Protein AF-A0A1E4FQI4-F1 (afdb_monomer)

Radius of gyration: 13.88 Å; Cα contacts (8 Å, |Δi|>4): 155; chains: 1; bounding box: 26×33×37 Å

pLDDT: mean 87.4, std 10.2, rang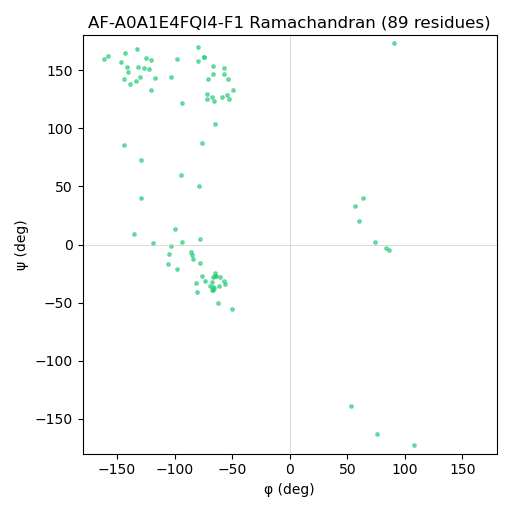e [43.28, 95.5]

Secondary structure (DSSP, 8-state):
-HHHHTTTPPPPSBHHHHHHHHHHTTS-SSPPPPTTTSS---TT-EEEETTEEEEEE--SSSSGGGSTT----S-SEEETTTEEESSPPP-

Solvent-accessible surface area (backbone atoms only — not comparable to full-atom values): 5389 Å² total; per-residue (Å²): 109,64,30,74,80,45,88,69,42,73,57,62,54,51,16,60,65,14,55,44,49,36,40,76,69,66,71,30,99,61,83,73,54,39,82,82,74,73,40,70,30,53,56,64,23,37,44,46,80,86,67,78,42,44,36,36,24,35,58,45,75,67,42,43,86,82,37,82,93,52,87,63,57,34,34,54,26,38,29,77,90,76,41,80,33,84,58,73,80,80,134

Foldseek 3Di:
DVCVVVVNAAQADFFVVSVVCCCVVVVDVDADADPQVRGDQQRGWHADVVPGKIKTFNAAPSCCVVPPPAPDGGPQMAMPVPGTDRHDPDD

Mean predicted aligned error: 4.9 Å

Nearest PDB structures (foldseek):
  9cxw-assembly1_B  TM=2.239E-01  e=7.697E+00  Homo sapiens

Sequence (91 aa):
MYAVDNEGRFPDGSGLTGLNTLTQGNYLKRLPTCPNRGVCTFLDYVASTAPDRFSFSCVGNNHGECFPGQTSLNIPSYSNDLGPTQQPPPP

Structure (mmCIF, N/CA/C/O backbone):
data_AF-A0A1E4FQI4-F1
#
_entry.id   AF-A0A1E4FQI4-F1
#
loop_
_atom_site.group_PDB
_atom_site.id
_atom_site.type_symbol
_atom_site.label_atom_id
_atom_site.label_alt_id
_atom_site.label_comp_id
_atom_site.label_asym_id
_atom_site.label_entity_id
_atom_site.label_seq_id
_atom_site.pdbx_PDB_ins_code
_atom_site.Cartn_x
_atom_site.Cartn_y
_atom_site.Cartn_z
_atom_site.occupancy
_atom_site.B_iso_or_equiv
_atom_site.auth_seq_id
_atom_site.auth_comp_id
_atom_site.auth_asym_id
_atom_site.auth_atom_id
_atom_site.pdbx_PDB_model_num
ATOM 1 N N . MET A 1 1 ? -14.010 -1.965 5.083 1.00 82.69 1 MET A N 1
ATOM 2 C CA . MET A 1 1 ? -13.851 -3.163 5.929 1.00 82.69 1 MET A CA 1
ATOM 3 C C . MET A 1 1 ? -13.038 -2.799 7.163 1.00 82.69 1 MET A C 1
ATOM 5 O O . MET A 1 1 ? -13.678 -2.382 8.105 1.00 82.69 1 MET A O 1
ATOM 9 N N . TYR A 1 2 ? -11.698 -2.729 7.122 1.00 90.75 2 TYR A N 1
ATOM 10 C CA . TYR A 1 2 ? -10.883 -2.327 8.290 1.00 90.75 2 TYR A CA 1
ATOM 11 C C . TYR A 1 2 ? -11.347 -1.028 8.964 1.00 90.75 2 TYR A C 1
ATOM 13 O O . TYR A 1 2 ? -11.685 -1.035 10.137 1.00 90.75 2 TYR A O 1
ATOM 21 N N . ALA A 1 3 ? -11.443 0.073 8.213 1.00 89.62 3 ALA A N 1
ATOM 22 C CA . ALA A 1 3 ? -11.825 1.368 8.779 1.00 89.62 3 ALA A CA 1
ATOM 23 C C . ALA A 1 3 ? -13.226 1.377 9.419 1.00 89.62 3 ALA A C 1
ATOM 25 O O . ALA A 1 3 ? -13.459 2.127 10.357 1.00 89.62 3 ALA A O 1
ATOM 26 N N . VAL A 1 4 ? -14.152 0.529 8.956 1.00 90.94 4 VAL A N 1
ATOM 27 C CA . VAL A 1 4 ? -15.493 0.414 9.562 1.00 90.94 4 VAL A CA 1
ATOM 28 C C . VAL A 1 4 ? -15.390 -0.178 10.967 1.00 90.94 4 VAL A C 1
ATOM 30 O O . VAL A 1 4 ? -16.051 0.303 11.880 1.00 90.94 4 VAL A O 1
ATOM 33 N N . ASP A 1 5 ? -14.501 -1.153 11.144 1.00 93.81 5 ASP A N 1
ATOM 34 C CA . ASP A 1 5 ? -14.294 -1.852 12.413 1.00 93.81 5 ASP A CA 1
ATOM 35 C C . ASP A 1 5 ? -13.318 -1.108 13.349 1.00 93.81 5 ASP A C 1
ATOM 37 O O . ASP A 1 5 ? -13.172 -1.480 14.509 1.00 93.81 5 ASP A O 1
ATOM 41 N N . ASN A 1 6 ? -12.651 -0.052 12.862 1.00 90.62 6 ASN A N 1
ATOM 42 C CA . ASN A 1 6 ? -11.572 0.661 13.560 1.00 90.62 6 ASN A CA 1
ATOM 43 C C . ASN A 1 6 ? -11.790 2.186 13.595 1.00 90.62 6 ASN A C 1
ATOM 45 O O . ASN A 1 6 ? -10.847 2.953 13.420 1.00 90.62 6 ASN A O 1
ATOM 49 N N . GLU A 1 7 ? -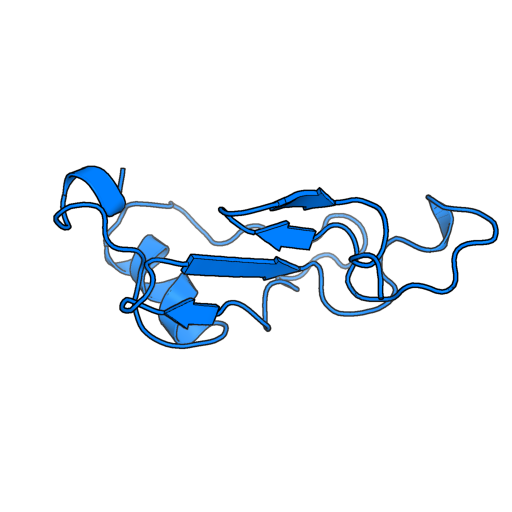13.030 2.638 13.805 1.00 90.69 7 GLU A N 1
ATOM 50 C CA . GLU A 1 7 ? -13.369 4.063 14.020 1.00 90.69 7 GLU A CA 1
ATOM 51 C C . GLU A 1 7 ? -12.917 5.007 12.885 1.00 90.69 7 GLU A C 1
ATOM 53 O O . GLU A 1 7 ? -12.547 6.154 13.120 1.00 90.69 7 GLU A O 1
ATOM 58 N N . GLY A 1 8 ? -12.911 4.529 11.641 1.00 87.88 8 GLY A N 1
ATOM 59 C CA . GLY A 1 8 ? -12.443 5.288 10.478 1.00 87.88 8 GLY A CA 1
ATOM 60 C C . GLY A 1 8 ? -10.928 5.246 10.251 1.00 87.88 8 GLY A C 1
ATOM 61 O O . GLY A 1 8 ? -10.468 5.760 9.234 1.00 87.88 8 GLY A O 1
ATOM 62 N N . ARG A 1 9 ? -10.158 4.601 11.136 1.00 88.88 9 ARG A N 1
ATOM 63 C CA . ARG A 1 9 ? -8.691 4.555 11.059 1.00 88.88 9 ARG A CA 1
ATOM 64 C C . ARG A 1 9 ? -8.185 3.528 10.053 1.00 88.88 9 ARG A C 1
ATOM 66 O O . ARG A 1 9 ? -8.848 2.540 9.727 1.00 88.88 9 ARG A O 1
ATOM 73 N N . PHE A 1 10 ? -6.954 3.744 9.609 1.00 90.94 10 PHE A N 1
ATOM 74 C CA . PHE A 1 10 ? -6.203 2.819 8.764 1.00 90.94 10 PHE A CA 1
ATOM 75 C C . PHE A 1 10 ? -5.239 1.973 9.607 1.00 90.94 10 PHE A C 1
ATOM 77 O O . PHE A 1 10 ? -4.924 2.368 10.731 1.00 90.94 10 PHE A O 1
ATOM 84 N N . PRO A 1 11 ? -4.780 0.813 9.100 1.00 91.38 11 PRO A N 1
ATOM 85 C CA . PRO A 1 11 ? -3.759 0.023 9.776 1.00 91.38 11 PRO A CA 1
ATOM 86 C C . PRO A 1 11 ? -2.532 0.869 10.098 1.00 91.38 11 PRO A C 1
ATOM 88 O O . PRO A 1 11 ? -1.960 1.499 9.204 1.00 91.38 11 PRO A O 1
ATOM 91 N N . ASP A 1 12 ? -2.143 0.889 11.364 1.00 85.38 12 ASP A N 1
ATOM 92 C CA . ASP A 1 12 ? -0.963 1.602 11.817 1.00 85.38 12 ASP A CA 1
ATOM 93 C C . ASP A 1 12 ? 0.328 0.866 11.419 1.00 85.38 12 ASP A C 1
ATOM 95 O O . ASP A 1 12 ? 0.341 -0.310 11.048 1.00 85.38 12 ASP A O 1
ATOM 99 N N . GLY A 1 13 ? 1.440 1.601 11.441 1.00 83.25 13 GLY A N 1
ATOM 100 C CA . GLY A 1 13 ? 2.736 1.118 10.973 1.00 83.25 13 GLY A CA 1
ATOM 101 C C . GLY A 1 13 ? 3.007 1.407 9.494 1.00 83.25 13 GLY A C 1
ATOM 102 O O . GLY A 1 13 ? 2.170 1.931 8.760 1.00 83.25 13 GLY A O 1
ATOM 103 N N . SER A 1 14 ? 4.230 1.099 9.065 1.00 87.69 14 SER A N 1
ATOM 104 C CA . SER A 1 14 ? 4.708 1.354 7.706 1.00 87.69 14 SER A CA 1
ATOM 105 C C . SER A 1 14 ? 5.143 0.076 6.991 1.00 87.69 14 SER A C 1
ATOM 107 O O . SER A 1 14 ? 5.421 -0.964 7.601 1.00 87.69 14 SER A O 1
ATOM 109 N N . GLY A 1 15 ? 5.157 0.157 5.664 1.00 92.00 15 GLY A N 1
ATOM 110 C CA . GLY A 1 15 ? 5.484 -0.920 4.749 1.00 92.00 15 GLY A CA 1
ATOM 111 C C . GLY A 1 15 ? 4.662 -2.182 4.981 1.00 92.00 15 GLY A C 1
ATOM 112 O O . GLY A 1 15 ? 3.455 -2.145 5.235 1.00 92.00 15 GLY A O 1
ATOM 113 N N . LEU A 1 16 ? 5.335 -3.331 4.894 1.00 91.00 16 LEU A N 1
ATOM 114 C CA . LEU A 1 16 ? 4.681 -4.633 5.024 1.00 9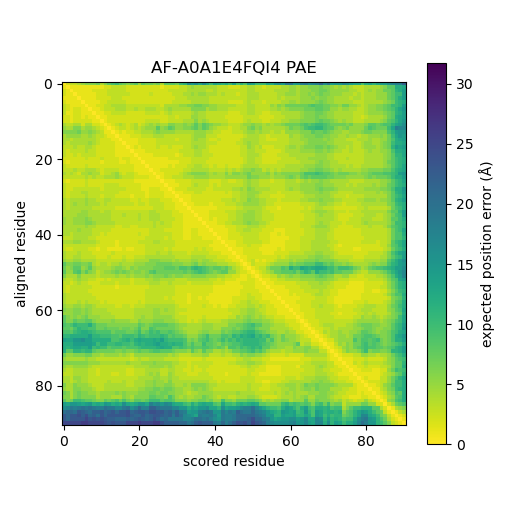1.00 16 LEU A CA 1
ATOM 115 C C . LEU A 1 16 ? 4.081 -4.872 6.408 1.00 91.00 16 LEU A C 1
ATOM 117 O O . LEU A 1 1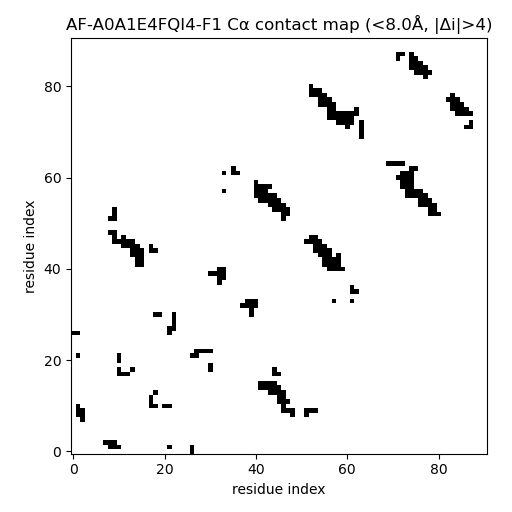6 ? 3.118 -5.623 6.498 1.00 91.00 16 LEU A O 1
ATOM 121 N N . THR A 1 17 ? 4.606 -4.259 7.471 1.00 90.38 17 THR A N 1
ATOM 122 C CA . THR A 1 17 ? 4.056 -4.442 8.821 1.00 90.38 17 THR A CA 1
ATOM 123 C C . THR A 1 17 ? 2.621 -3.931 8.890 1.00 90.38 17 THR A C 1
ATOM 125 O O . THR A 1 17 ? 1.738 -4.693 9.271 1.00 90.38 17 THR A O 1
ATOM 128 N N . GLY A 1 18 ? 2.374 -2.699 8.427 1.00 90.75 18 GLY A N 1
ATOM 129 C CA . GLY A 1 18 ? 1.023 -2.127 8.416 1.00 90.75 18 GLY A CA 1
ATOM 130 C C . GLY A 1 18 ? 0.080 -2.858 7.458 1.00 90.75 18 GLY A C 1
ATOM 131 O O . GLY A 1 18 ? -1.065 -3.151 7.799 1.00 90.75 18 GLY A O 1
ATOM 132 N N . LEU A 1 19 ? 0.569 -3.259 6.280 1.00 91.88 19 LEU A N 1
ATOM 133 C CA . LEU A 1 19 ? -0.241 -4.047 5.345 1.00 91.88 19 LEU A CA 1
ATOM 134 C C . LEU A 1 19 ? -0.573 -5.450 5.874 1.00 91.88 19 LEU A C 1
ATOM 136 O O . LEU A 1 19 ? -1.678 -5.942 5.641 1.00 91.88 19 LEU A O 1
ATOM 140 N N . ASN A 1 20 ? 0.342 -6.100 6.594 1.00 93.00 20 ASN A N 1
ATOM 141 C CA . ASN A 1 20 ? 0.114 -7.432 7.157 1.00 93.00 20 ASN A CA 1
ATOM 142 C C . ASN A 1 20 ? -0.999 -7.440 8.210 1.00 93.00 20 ASN A C 1
ATOM 144 O O . ASN A 1 20 ? -1.660 -8.464 8.366 1.00 93.00 20 ASN A O 1
ATOM 148 N N . THR A 1 21 ? -1.2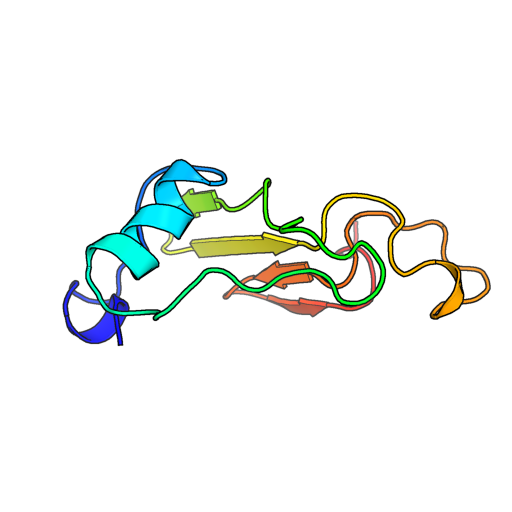92 -6.314 8.862 1.00 93.44 21 THR A N 1
ATOM 149 C CA . THR A 1 21 ? -2.467 -6.184 9.736 1.00 93.44 21 THR A CA 1
ATOM 150 C C . THR A 1 21 ? -3.766 -6.510 8.989 1.00 93.44 21 THR A C 1
ATOM 152 O O . THR A 1 21 ? -4.675 -7.124 9.548 1.00 93.44 21 THR A O 1
ATOM 155 N N . LEU A 1 22 ? -3.853 -6.188 7.692 1.00 92.50 22 LEU A N 1
ATOM 156 C CA . LEU A 1 22 ? -5.032 -6.497 6.878 1.00 92.50 22 LEU A CA 1
ATOM 157 C C . LEU A 1 22 ? -5.188 -7.997 6.618 1.00 92.50 22 LEU A C 1
ATOM 159 O O . LEU A 1 22 ? -6.313 -8.492 6.566 1.00 92.50 22 LEU A O 1
ATOM 163 N N . THR A 1 23 ? -4.089 -8.731 6.443 1.00 92.88 23 THR A N 1
ATOM 164 C CA . THR A 1 23 ? -4.147 -10.182 6.220 1.00 92.88 23 THR A CA 1
ATOM 165 C C . THR A 1 23 ? -4.315 -10.949 7.526 1.00 92.88 23 THR A C 1
ATOM 167 O O . THR A 1 23 ? -5.135 -11.859 7.594 1.00 92.88 23 THR A O 1
ATOM 170 N N . GLN A 1 24 ? -3.614 -10.543 8.584 1.00 92.12 24 GLN A N 1
ATOM 171 C CA . GLN A 1 24 ? -3.725 -11.133 9.922 1.00 92.12 24 GLN A CA 1
ATOM 172 C C . GLN A 1 24 ? -5.105 -10.896 10.545 1.00 92.12 24 GLN A C 1
ATOM 174 O O . GLN A 1 24 ? -5.659 -11.789 11.181 1.00 92.12 24 GLN A O 1
ATOM 179 N N . GLY A 1 25 ? -5.690 -9.719 10.314 1.00 89.00 25 GLY A N 1
ATOM 180 C CA . GLY A 1 25 ? -7.045 -9.379 10.746 1.00 89.00 25 GLY A CA 1
ATOM 181 C C . GLY A 1 25 ? -8.159 -9.970 9.875 1.00 89.00 25 GLY A C 1
ATOM 182 O O . GLY A 1 25 ? -9.321 -9.654 10.099 1.00 89.00 25 GLY A O 1
ATOM 183 N N . ASN A 1 26 ? -7.835 -10.806 8.879 1.00 91.62 26 ASN A N 1
ATOM 184 C CA . ASN A 1 26 ? -8.783 -11.399 7.923 1.00 91.62 26 ASN A CA 1
ATOM 185 C C . ASN A 1 26 ? -9.572 -10.390 7.060 1.00 91.62 26 ASN A C 1
ATOM 187 O O . ASN A 1 26 ? -10.585 -10.747 6.457 1.00 91.62 26 ASN A O 1
ATOM 191 N N . TYR A 1 27 ? -9.087 -9.154 6.925 1.00 93.31 27 TYR A N 1
ATOM 192 C CA . TYR A 1 27 ? -9.653 -8.156 6.009 1.00 93.31 27 TYR A CA 1
ATOM 193 C C . TYR A 1 27 ? -9.259 -8.421 4.552 1.00 93.31 27 TYR A C 1
ATOM 195 O O . TYR A 1 27 ? -9.975 -8.049 3.624 1.00 93.31 27 TYR A O 1
ATOM 203 N N . LEU A 1 28 ? -8.117 -9.073 4.331 1.00 92.81 28 LEU A N 1
ATOM 204 C CA . LEU A 1 28 ? -7.656 -9.526 3.024 1.00 92.81 28 LEU A CA 1
ATOM 205 C C . LEU A 1 28 ? -7.175 -10.972 3.117 1.00 92.81 28 LEU A C 1
ATOM 207 O O . LEU A 1 28 ? -6.474 -11.345 4.048 1.00 92.81 28 LEU A O 1
ATOM 211 N N . LYS A 1 29 ? -7.469 -11.786 2.097 1.00 93.94 29 LYS A N 1
ATOM 212 C CA . LYS A 1 29 ? -6.940 -13.162 2.021 1.00 93.94 29 LYS A CA 1
ATOM 213 C C . LYS A 1 29 ? -5.425 -13.199 1.797 1.00 93.94 29 LYS A C 1
ATOM 215 O O . LYS A 1 29 ? -4.763 -14.144 2.205 1.00 93.94 29 LYS A O 1
ATOM 220 N N . ARG A 1 30 ? -4.892 -12.209 1.077 1.00 93.06 30 ARG A N 1
ATOM 221 C CA . ARG A 1 30 ? -3.464 -12.029 0.783 1.00 93.06 30 ARG A CA 1
ATOM 222 C C . ARG A 1 30 ? -3.199 -10.594 0.344 1.00 93.06 30 ARG A C 1
ATOM 224 O O . ARG A 1 30 ? -4.115 -9.933 -0.148 1.00 93.06 30 ARG A O 1
ATOM 231 N N . LEU A 1 31 ? -1.946 -10.157 0.445 1.00 92.00 31 LEU A N 1
ATOM 232 C CA . LEU A 1 31 ? -1.516 -8.905 -0.172 1.00 92.00 31 LEU A CA 1
ATOM 233 C C . LEU A 1 31 ? -1.456 -9.044 -1.703 1.00 92.00 31 LEU A C 1
ATOM 235 O O . LEU A 1 31 ? -1.088 -10.113 -2.205 1.00 92.00 31 LEU A O 1
ATOM 239 N N . PRO A 1 32 ? -1.832 -7.996 -2.454 1.00 90.62 32 PRO A N 1
ATOM 240 C CA . PRO A 1 32 ? -1.730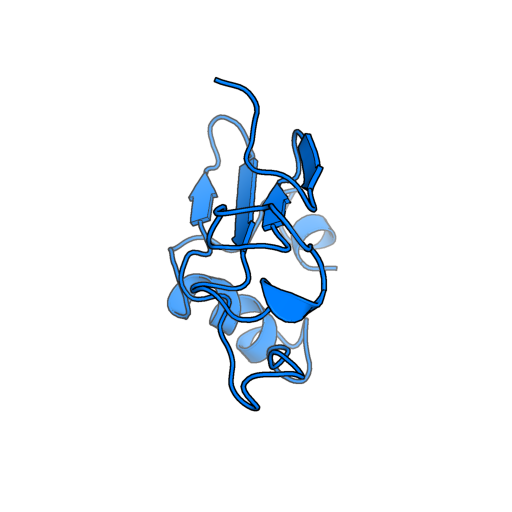 -8.003 -3.906 1.00 90.62 32 PRO A CA 1
ATOM 241 C C . PRO A 1 32 ? -0.266 -8.028 -4.363 1.00 90.62 32 PRO A C 1
ATOM 243 O O . PRO A 1 32 ? 0.618 -7.440 -3.741 1.00 90.62 32 PRO A O 1
ATOM 246 N N . THR A 1 33 ? -0.018 -8.698 -5.485 1.00 93.44 33 THR A N 1
ATOM 247 C CA . THR A 1 33 ? 1.277 -8.705 -6.170 1.00 93.44 33 THR A CA 1
ATOM 248 C C . THR A 1 33 ? 1.213 -7.800 -7.394 1.00 93.44 33 THR A C 1
ATOM 250 O O . THR A 1 33 ? 0.178 -7.720 -8.059 1.00 93.44 33 THR A O 1
ATOM 253 N N . CYS A 1 34 ? 2.311 -7.106 -7.705 1.00 92.94 34 CYS A N 1
ATOM 254 C CA . CYS A 1 34 ? 2.427 -6.375 -8.963 1.00 92.94 34 CYS A CA 1
ATOM 255 C C . CYS A 1 34 ? 2.441 -7.391 -10.116 1.00 92.94 34 CYS A C 1
ATOM 257 O O . CYS A 1 34 ? 3.321 -8.256 -10.125 1.00 92.94 34 CYS A O 1
ATOM 259 N N . PRO A 1 35 ? 1.530 -7.297 -11.103 1.00 91.00 35 PRO A N 1
ATOM 260 C CA . PRO A 1 35 ? 1.484 -8.254 -12.207 1.00 91.00 35 PRO A CA 1
ATOM 261 C C . PRO A 1 35 ? 2.766 -8.271 -13.042 1.00 91.00 35 PRO A C 1
ATOM 263 O O . PRO A 1 35 ? 3.192 -9.338 -13.466 1.00 91.00 35 PRO A O 1
ATOM 266 N N . ASN A 1 36 ? 3.408 -7.112 -13.230 1.00 91.81 36 ASN A N 1
ATOM 267 C CA . ASN A 1 36 ? 4.639 -7.023 -14.016 1.00 91.81 36 ASN A CA 1
ATOM 268 C C . ASN A 1 36 ? 5.854 -7.610 -13.279 1.00 91.81 36 ASN A C 1
ATOM 270 O O . ASN A 1 36 ? 6.768 -8.149 -13.895 1.00 91.81 36 ASN A O 1
ATOM 274 N N . ARG A 1 37 ? 5.874 -7.522 -11.943 1.00 93.81 37 ARG A N 1
ATOM 275 C CA . ARG A 1 37 ? 7.015 -7.967 -11.131 1.00 93.81 37 ARG A CA 1
ATOM 276 C C . ARG A 1 37 ? 6.836 -9.364 -10.530 1.00 93.81 37 ARG A C 1
ATOM 278 O O . ARG A 1 37 ? 7.818 -9.990 -10.144 1.00 93.81 37 ARG A O 1
ATOM 285 N N . GLY A 1 38 ? 5.599 -9.840 -10.407 1.00 93.94 38 GLY A N 1
ATOM 286 C CA . GLY A 1 38 ? 5.257 -11.134 -9.811 1.00 93.94 38 GLY A CA 1
ATOM 287 C C . GLY A 1 38 ? 5.370 -11.199 -8.282 1.00 93.94 38 GLY A C 1
ATOM 288 O O . GLY A 1 38 ? 5.107 -12.248 -7.703 1.00 93.94 38 GLY A O 1
ATOM 289 N N . VAL A 1 39 ? 5.719 -10.098 -7.607 1.00 94.19 39 VAL A N 1
ATOM 290 C CA . VAL A 1 39 ? 5.834 -10.019 -6.138 1.00 94.19 39 VAL A CA 1
ATOM 291 C C . VAL A 1 39 ? 5.122 -8.786 -5.581 1.00 94.19 39 VAL A C 1
ATOM 293 O O . VAL A 1 39 ? 4.703 -7.906 -6.334 1.00 94.19 39 VAL A O 1
ATOM 296 N N . CYS A 1 40 ? 4.948 -8.726 -4.258 1.00 94.38 40 CYS A N 1
ATOM 297 C CA . CYS A 1 40 ? 4.412 -7.542 -3.588 1.00 94.38 40 CYS A CA 1
ATOM 298 C C . CYS A 1 40 ? 5.417 -6.387 -3.692 1.00 94.38 40 CYS A C 1
ATOM 300 O O . CYS A 1 40 ? 6.581 -6.542 -3.325 1.00 94.38 40 CYS A O 1
ATOM 302 N N . THR A 1 41 ? 4.958 -5.240 -4.187 1.00 95.50 41 THR A N 1
ATOM 303 C CA . THR A 1 41 ? 5.765 -4.020 -4.348 1.00 95.50 41 THR A CA 1
ATOM 304 C C . THR A 1 41 ? 5.224 -2.846 -3.535 1.00 95.50 41 THR A C 1
ATOM 306 O O . THR A 1 41 ? 5.829 -1.784 -3.554 1.00 95.50 41 THR A O 1
ATOM 309 N N . PHE A 1 42 ? 4.140 -3.031 -2.777 1.00 94.06 42 PHE A N 1
ATOM 310 C CA . PHE A 1 42 ? 3.523 -2.011 -1.917 1.00 94.06 42 PHE A CA 1
ATOM 311 C C . PHE A 1 42 ? 4.287 -1.848 -0.593 1.00 94.06 42 PHE A C 1
ATOM 313 O O . PHE A 1 42 ? 3.735 -1.970 0.497 1.00 94.06 42 PHE A O 1
ATOM 320 N N . LEU A 1 43 ? 5.605 -1.671 -0.691 1.00 94.12 43 LEU A N 1
ATOM 321 C CA . LEU A 1 43 ? 6.534 -1.684 0.444 1.00 94.12 43 LEU A CA 1
ATOM 322 C C . LEU A 1 43 ? 6.632 -0.331 1.155 1.00 94.12 43 LEU A C 1
ATOM 324 O O . LEU A 1 43 ? 7.198 -0.256 2.241 1.00 94.12 43 LEU A O 1
ATOM 328 N N . ASP A 1 44 ? 6.094 0.718 0.544 1.00 94.75 44 ASP A N 1
ATOM 329 C CA . ASP A 1 44 ? 6.110 2.099 1.018 1.00 94.75 44 ASP A CA 1
ATOM 330 C C . ASP A 1 44 ? 4.800 2.514 1.697 1.00 94.75 44 ASP A C 1
ATOM 332 O O . ASP A 1 44 ? 4.584 3.704 1.915 1.00 94.75 44 ASP A O 1
ATOM 336 N N . TYR A 1 45 ? 3.928 1.550 2.024 1.00 95.06 45 TYR A N 1
ATOM 337 C CA . TYR A 1 45 ? 2.697 1.837 2.750 1.00 95.06 45 TYR A CA 1
ATOM 338 C C . TYR A 1 45 ? 2.984 2.700 3.979 1.00 95.06 45 TYR A C 1
ATOM 340 O O . TYR A 1 45 ? 3.888 2.413 4.767 1.00 95.06 45 TYR A O 1
ATOM 348 N N . VAL A 1 46 ? 2.193 3.743 4.164 1.00 93.56 46 VAL A N 1
ATOM 349 C CA . VAL A 1 46 ? 2.247 4.583 5.353 1.00 93.56 46 VAL A CA 1
ATOM 350 C C . VAL A 1 46 ? 0.841 5.019 5.711 1.00 93.56 46 VAL A C 1
ATOM 352 O O . VAL A 1 46 ? 0.037 5.316 4.828 1.00 93.56 46 VAL A O 1
ATOM 355 N N . ALA A 1 47 ? 0.560 5.074 7.009 1.00 92.81 47 ALA A N 1
ATOM 356 C CA . ALA A 1 47 ? -0.637 5.690 7.549 1.00 92.81 47 ALA A CA 1
ATOM 357 C C . ALA A 1 47 ? -0.291 6.657 8.686 1.00 92.81 47 ALA A C 1
ATOM 359 O O . ALA A 1 47 ? 0.623 6.410 9.475 1.00 92.81 47 ALA A O 1
ATOM 360 N N . SER A 1 48 ? -1.037 7.756 8.770 1.00 88.56 48 SER A N 1
ATOM 361 C CA . SER A 1 48 ? -1.022 8.709 9.880 1.00 88.56 48 SER A CA 1
ATOM 362 C C . SER A 1 48 ? -2.437 8.909 10.404 1.00 88.56 48 SER A C 1
ATOM 364 O O . SER A 1 48 ? -3.387 8.789 9.639 1.00 88.56 48 SER A O 1
ATOM 366 N N . THR A 1 49 ? -2.570 9.242 11.688 1.00 84.69 49 THR A N 1
ATOM 367 C CA . THR A 1 49 ? -3.868 9.468 12.350 1.00 84.69 49 THR A CA 1
ATOM 368 C C . THR A 1 49 ? -4.188 10.943 12.615 1.00 84.69 49 THR A C 1
ATOM 370 O O . THR A 1 49 ? -5.292 11.289 13.023 1.00 84.69 49 THR A O 1
ATOM 373 N N . ALA A 1 50 ? -3.228 11.845 12.393 1.00 83.94 50 ALA A N 1
ATOM 374 C CA . ALA A 1 50 ? -3.394 13.280 12.614 1.00 83.94 50 ALA A CA 1
ATOM 375 C C . ALA A 1 50 ? -2.642 14.100 11.546 1.00 83.94 50 ALA A C 1
ATOM 377 O O . ALA A 1 50 ? -1.506 14.515 11.784 1.00 83.94 50 ALA A O 1
ATOM 378 N N . PRO A 1 51 ? -3.248 14.360 10.372 1.00 82.62 51 PRO A N 1
ATOM 379 C CA . PRO A 1 51 ? -4.578 13.917 9.922 1.00 82.62 51 PRO A CA 1
ATOM 380 C C . PRO A 1 51 ? -4.633 12.426 9.536 1.00 82.62 51 PRO A C 1
ATOM 382 O O . PRO A 1 51 ? -3.595 11.823 9.258 1.00 82.62 51 PRO A O 1
ATOM 385 N N . ASP A 1 52 ? -5.845 11.857 9.491 1.00 86.69 52 ASP A N 1
ATOM 386 C CA . ASP A 1 52 ? -6.094 10.494 9.001 1.00 86.69 52 ASP A CA 1
ATOM 387 C C . ASP A 1 52 ? -5.762 10.394 7.510 1.00 86.69 52 ASP A C 1
ATOM 389 O O . ASP A 1 52 ? -6.503 10.868 6.643 1.00 86.69 52 ASP A O 1
ATOM 393 N N . ARG A 1 53 ? -4.614 9.793 7.210 1.00 89.88 53 ARG A N 1
ATOM 394 C CA . ARG A 1 53 ? -4.105 9.636 5.849 1.00 89.88 53 ARG A CA 1
ATOM 395 C C . ARG A 1 53 ? -3.479 8.279 5.674 1.00 89.88 53 ARG A C 1
ATOM 397 O O . ARG A 1 53 ? -2.882 7.748 6.606 1.00 89.88 53 ARG A O 1
ATOM 404 N N . PHE A 1 54 ? -3.563 7.749 4.465 1.00 92.62 54 PHE A N 1
ATOM 405 C CA . PHE A 1 54 ? -2.710 6.648 4.057 1.00 92.62 54 PHE A CA 1
ATOM 406 C C . PHE A 1 54 ? -2.281 6.807 2.609 1.00 92.62 54 PHE A C 1
ATOM 408 O O . PHE A 1 54 ? -2.998 7.390 1.790 1.00 92.62 54 PHE A O 1
ATOM 415 N N . SER A 1 55 ? -1.124 6.247 2.290 1.00 93.62 55 SER A N 1
ATOM 416 C CA . SER A 1 55 ? -0.661 6.114 0.918 1.00 93.62 55 SER A CA 1
ATOM 417 C C . SER A 1 55 ? 0.145 4.839 0.719 1.00 93.62 55 SER A C 1
ATOM 419 O O . SER A 1 55 ? 0.661 4.250 1.668 1.00 93.62 55 SER A O 1
ATOM 421 N N . PHE A 1 56 ? 0.210 4.391 -0.529 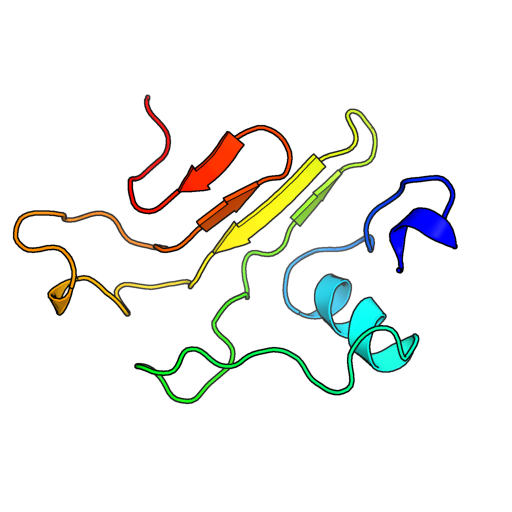1.00 94.50 56 PHE A N 1
ATOM 422 C CA . PHE A 1 56 ? 1.094 3.322 -0.984 1.00 94.50 56 PHE A CA 1
ATOM 423 C C . PHE A 1 56 ? 1.316 3.444 -2.491 1.00 94.50 56 PHE A C 1
A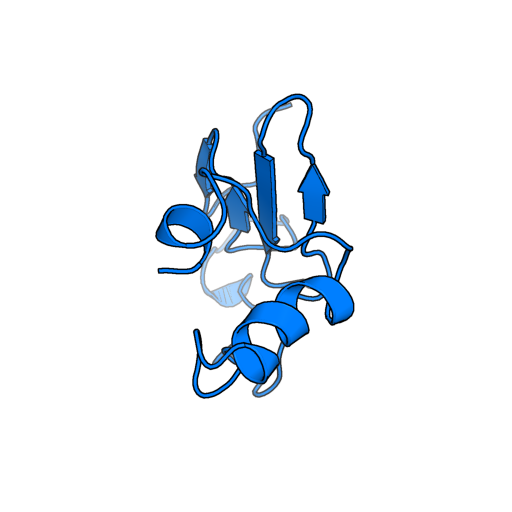TOM 425 O O . PHE A 1 56 ? 0.518 4.061 -3.208 1.00 94.50 56 PHE A O 1
ATOM 432 N N . SER A 1 57 ? 2.357 2.794 -2.994 1.00 94.50 57 SER A N 1
ATOM 433 C CA . SER A 1 57 ? 2.652 2.743 -4.418 1.00 94.50 57 SER A CA 1
ATOM 434 C C . SER A 1 57 ? 3.204 1.398 -4.869 1.00 94.50 57 SER A C 1
ATOM 436 O O . SER A 1 57 ? 3.634 0.562 -4.078 1.00 94.50 57 SER A O 1
ATOM 438 N N . CYS A 1 58 ? 3.200 1.166 -6.178 1.00 94.12 58 CYS A N 1
ATOM 439 C CA . CYS A 1 58 ? 3.964 0.076 -6.766 1.00 94.12 58 CYS A CA 1
ATOM 440 C C . CYS A 1 58 ? 5.455 0.460 -6.816 1.00 94.12 58 CYS A C 1
ATOM 442 O O . CYS A 1 58 ? 5.920 0.985 -7.827 1.00 94.12 58 CYS A O 1
ATOM 444 N N . VAL A 1 59 ? 6.204 0.197 -5.738 1.00 94.00 59 VAL A N 1
ATOM 445 C CA . VAL A 1 59 ? 7.591 0.671 -5.575 1.00 94.00 59 VAL A CA 1
ATOM 446 C C . VAL A 1 59 ? 8.514 0.166 -6.691 1.00 94.00 59 VAL A C 1
ATOM 448 O O . VAL A 1 59 ? 8.628 -1.039 -6.935 1.00 94.00 59 VAL A O 1
ATOM 451 N N . GLY A 1 60 ? 9.216 1.099 -7.337 1.00 92.00 60 GLY A N 1
ATOM 452 C CA . GLY A 1 60 ? 10.146 0.874 -8.445 1.00 92.00 60 GLY A CA 1
ATOM 453 C C . GLY A 1 60 ? 9.621 1.352 -9.804 1.00 92.00 60 GLY A C 1
ATOM 454 O O . GLY A 1 60 ? 8.579 1.997 -9.906 1.00 92.00 60 GLY A O 1
ATOM 455 N N . ASN A 1 61 ? 10.356 1.028 -10.874 1.00 91.31 61 ASN A N 1
ATOM 456 C CA . ASN A 1 61 ? 9.940 1.289 -12.258 1.00 91.31 61 ASN A CA 1
ATOM 457 C C . ASN A 1 61 ? 9.246 0.062 -12.867 1.00 91.31 61 ASN A C 1
ATOM 459 O O . ASN A 1 61 ? 9.726 -0.523 -13.836 1.00 91.31 61 ASN A O 1
ATOM 463 N N . ASN A 1 62 ? 8.140 -0.378 -12.266 1.00 91.38 62 ASN A N 1
ATOM 464 C CA . ASN A 1 62 ? 7.451 -1.586 -12.732 1.00 91.38 62 ASN A CA 1
ATOM 465 C C . ASN A 1 62 ? 6.460 -1.311 -13.870 1.00 91.38 62 ASN A C 1
ATOM 467 O O . ASN A 1 62 ? 5.887 -2.255 -14.399 1.00 91.38 62 ASN A O 1
ATOM 471 N N . HIS A 1 63 ? 6.224 -0.047 -14.224 1.00 87.88 63 HIS A N 1
ATOM 472 C CA . HIS A 1 63 ? 5.186 0.334 -15.184 1.00 87.88 63 HIS A CA 1
ATOM 473 C C . HIS A 1 63 ? 5.657 1.364 -16.221 1.00 87.88 63 HIS A C 1
ATOM 475 O O . HIS A 1 63 ? 4.834 1.853 -16.986 1.00 87.88 63 HIS A O 1
ATOM 481 N N . GLY A 1 64 ? 6.958 1.678 -16.299 1.00 85.12 64 GLY A N 1
ATOM 482 C CA . GLY A 1 64 ? 7.482 2.663 -17.256 1.00 85.12 64 GLY A CA 1
ATOM 483 C C . GLY A 1 64 ? 7.152 2.348 -18.720 1.00 85.12 64 GLY A C 1
ATOM 484 O O . GLY A 1 64 ? 6.899 3.259 -19.500 1.00 85.12 64 GLY A O 1
ATOM 485 N N . GLU A 1 65 ? 7.054 1.067 -19.089 1.00 83.56 65 GLU A N 1
ATOM 486 C CA . GLU A 1 65 ? 6.638 0.647 -20.439 1.00 83.56 65 GLU A CA 1
ATOM 487 C C . GLU A 1 65 ? 5.178 1.004 -20.759 1.00 83.56 65 GLU A C 1
ATOM 489 O O . GLU A 1 65 ? 4.834 1.238 -21.915 1.00 83.56 65 GLU A O 1
ATOM 494 N N . CYS A 1 66 ? 4.314 1.085 -19.742 1.00 82.75 66 CYS A N 1
ATOM 495 C CA . CYS A 1 66 ? 2.915 1.478 -19.905 1.00 82.75 66 CYS A CA 1
ATOM 496 C C . CYS A 1 66 ? 2.746 2.996 -20.067 1.00 82.75 66 CYS A C 1
ATOM 498 O O . CYS A 1 66 ? 1.688 3.440 -20.511 1.00 82.75 66 CYS A O 1
ATOM 500 N N . PHE A 1 67 ? 3.771 3.783 -19.724 1.00 78.06 67 PHE A N 1
ATOM 501 C CA . PHE A 1 67 ? 3.735 5.246 -19.736 1.00 78.06 67 PHE A CA 1
ATOM 502 C C . PHE A 1 67 ? 4.940 5.825 -20.502 1.00 78.06 67 PHE A C 1
ATOM 504 O O . PHE A 1 67 ? 5.859 6.378 -19.891 1.00 78.06 67 PHE A O 1
ATOM 511 N N . PRO A 1 68 ? 4.966 5.715 -21.848 1.00 77.12 68 PRO A N 1
ATOM 512 C CA . PRO A 1 68 ? 6.065 6.233 -22.658 1.00 77.12 68 PRO A CA 1
ATOM 513 C C . PRO A 1 68 ? 6.336 7.718 -22.384 1.00 77.12 68 PRO A C 1
ATOM 515 O O . PRO A 1 68 ? 5.430 8.546 -22.436 1.00 77.12 68 PRO A O 1
ATOM 518 N N . GLY A 1 69 ? 7.597 8.056 -22.105 1.00 77.00 69 GLY A N 1
ATOM 519 C CA . GLY A 1 69 ? 8.028 9.427 -21.802 1.00 77.00 69 GLY A CA 1
ATOM 520 C C . GLY A 1 69 ? 7.899 9.838 -20.332 1.00 77.00 69 GLY A C 1
ATOM 521 O O . GLY A 1 69 ? 8.377 10.912 -19.970 1.00 77.00 69 GLY A O 1
ATOM 522 N N . GLN A 1 70 ? 7.328 8.993 -19.470 1.00 75.38 70 GLN A N 1
ATOM 523 C CA . GLN A 1 70 ? 7.255 9.254 -18.037 1.00 75.38 70 GLN A CA 1
ATOM 524 C C . GLN A 1 70 ? 8.440 8.617 -17.301 1.00 75.38 70 GLN A C 1
ATOM 526 O O . GLN A 1 70 ? 8.651 7.409 -17.350 1.00 75.38 70 GLN A O 1
ATOM 531 N N . THR A 1 71 ? 9.218 9.434 -16.590 1.00 78.06 71 THR A N 1
ATOM 532 C CA . THR A 1 71 ? 10.381 8.987 -15.795 1.00 78.06 71 THR A CA 1
ATOM 533 C C . THR A 1 71 ? 10.038 8.705 -14.333 1.00 78.06 71 THR A C 1
ATOM 535 O O . THR A 1 71 ? 10.910 8.391 -13.524 1.00 78.06 71 THR A O 1
ATOM 538 N N . SER A 1 72 ? 8.765 8.845 -13.976 1.00 81.75 72 SER A N 1
ATOM 539 C CA . SER A 1 72 ? 8.288 8.729 -12.607 1.00 81.75 72 SER A CA 1
ATOM 540 C C . SER A 1 72 ? 8.318 7.282 -12.142 1.00 81.75 72 SER A C 1
ATOM 542 O O . SER A 1 72 ? 7.741 6.394 -12.767 1.00 81.75 72 SER A O 1
ATOM 544 N N . LEU A 1 73 ? 8.989 7.064 -11.019 1.00 88.38 73 LEU A N 1
ATOM 545 C CA . LEU A 1 73 ? 8.969 5.798 -10.301 1.00 88.38 73 LEU A CA 1
ATOM 546 C C . LEU A 1 73 ? 7.687 5.696 -9.473 1.00 88.38 73 LEU A C 1
ATOM 548 O O . LEU A 1 73 ? 6.990 6.693 -9.282 1.00 88.38 73 LEU A O 1
ATOM 552 N N . ASN A 1 74 ? 7.431 4.512 -8.918 1.00 92.06 74 ASN A N 1
ATOM 553 C CA . ASN A 1 74 ? 6.414 4.326 -7.885 1.00 92.06 74 ASN A CA 1
ATOM 554 C C . ASN A 1 74 ? 4.992 4.627 -8.390 1.00 92.06 74 ASN A C 1
ATOM 556 O O . ASN A 1 74 ? 4.179 5.231 -7.699 1.00 92.06 74 ASN A O 1
ATOM 560 N N . ILE A 1 75 ? 4.694 4.205 -9.618 1.00 89.56 75 ILE A N 1
ATOM 561 C CA . ILE A 1 75 ? 3.359 4.285 -10.219 1.00 89.56 75 ILE A CA 1
ATOM 562 C C . ILE A 1 75 ? 2.838 2.870 -10.510 1.00 89.56 75 ILE A C 1
ATOM 564 O O . ILE A 1 75 ? 3.638 2.018 -10.895 1.00 89.56 75 ILE A O 1
ATOM 568 N N . PRO A 1 76 ? 1.533 2.586 -10.347 1.00 90.25 76 PRO A N 1
ATOM 569 C CA . PRO A 1 76 ? 0.522 3.475 -9.772 1.00 90.25 76 PRO A CA 1
ATOM 570 C C . PRO A 1 76 ? 0.772 3.750 -8.287 1.00 90.25 76 PRO A C 1
ATOM 572 O O . PRO A 1 76 ? 1.330 2.907 -7.577 1.00 90.25 76 PRO A O 1
ATOM 575 N N . SER A 1 77 ? 0.300 4.902 -7.819 1.00 91.75 77 SER A N 1
ATOM 576 C CA . SER A 1 77 ? 0.202 5.197 -6.391 1.00 91.75 77 SER A CA 1
ATOM 577 C C . SER A 1 77 ? -1.220 5.580 -6.009 1.00 91.75 77 SER A C 1
ATOM 579 O O . SER A 1 77 ? -2.050 5.906 -6.860 1.00 91.75 77 SER A O 1
ATOM 581 N N . TYR A 1 78 ? -1.525 5.475 -4.726 1.00 91.94 78 TYR A N 1
ATOM 582 C CA . TYR A 1 78 ? -2.808 5.869 -4.173 1.00 91.94 78 TYR A CA 1
ATOM 583 C C . TYR A 1 78 ? -2.574 6.572 -2.845 1.00 91.94 78 TYR A C 1
ATOM 585 O O . TYR A 1 78 ? -1.787 6.097 -2.024 1.00 91.94 78 TYR A O 1
ATOM 593 N N . SER A 1 79 ? -3.298 7.661 -2.615 1.00 91.75 79 SER A N 1
ATOM 594 C CA . SER A 1 79 ? -3.526 8.191 -1.275 1.00 91.75 79 SER A CA 1
ATOM 595 C C . SER A 1 79 ? -5.005 8.491 -1.082 1.00 91.75 79 SER A C 1
ATOM 597 O O . SER A 1 79 ? -5.724 8.756 -2.046 1.00 91.75 79 SER A O 1
ATOM 599 N N . ASN A 1 80 ? -5.486 8.449 0.157 1.00 90.06 80 ASN A N 1
ATOM 600 C CA . ASN A 1 80 ? -6.885 8.780 0.435 1.00 90.06 80 ASN A CA 1
ATOM 601 C C . ASN A 1 80 ? -7.231 10.248 0.138 1.00 90.06 80 ASN A C 1
ATOM 603 O O . ASN A 1 80 ? -8.380 10.531 -0.187 1.00 90.06 80 ASN A O 1
ATOM 607 N N . ASP A 1 81 ? -6.256 11.158 0.211 1.00 89.00 81 ASP A N 1
ATOM 608 C CA . ASP A 1 81 ? -6.484 12.583 -0.059 1.00 89.00 81 ASP A CA 1
ATOM 609 C C . ASP A 1 81 ? -6.479 12.930 -1.554 1.00 89.00 81 ASP A C 1
ATOM 611 O O . ASP A 1 81 ? -7.173 13.854 -1.973 1.00 89.00 81 ASP A O 1
ATOM 615 N N . LEU A 1 82 ? -5.664 12.231 -2.356 1.00 88.12 82 LEU A N 1
ATOM 616 C CA . LEU A 1 82 ? -5.465 12.538 -3.781 1.00 88.12 82 LEU A CA 1
ATOM 617 C C . LEU A 1 82 ? -6.165 11.537 -4.708 1.00 88.12 82 LEU A C 1
ATOM 619 O O . LEU A 1 82 ? -6.354 11.819 -5.890 1.00 88.12 82 LEU A O 1
ATOM 623 N N . GLY A 1 83 ? -6.554 10.371 -4.191 1.00 88.06 83 GLY A N 1
ATOM 624 C CA . GLY A 1 83 ? -7.071 9.263 -4.982 1.00 88.06 83 GLY A CA 1
ATOM 625 C C . GLY A 1 83 ? -5.971 8.506 -5.743 1.00 88.06 83 GLY A C 1
ATOM 626 O O . GLY A 1 83 ? -4.788 8.592 -5.399 1.00 88.06 83 GLY A O 1
ATOM 627 N N . PRO A 1 84 ? -6.346 7.705 -6.760 1.00 87.00 84 PRO A N 1
ATOM 628 C CA . PRO A 1 84 ? -5.386 6.974 -7.576 1.00 87.00 84 PRO A CA 1
ATOM 629 C C . PRO A 1 84 ? -4.626 7.934 -8.492 1.00 87.00 84 PRO A C 1
ATOM 631 O O . PRO A 1 84 ? -5.230 8.690 -9.252 1.00 87.00 84 PRO A O 1
ATOM 634 N N . THR A 1 85 ? -3.301 7.845 -8.489 1.00 81.81 85 THR A N 1
ATOM 635 C CA . THR A 1 85 ? -2.444 8.613 -9.388 1.00 81.81 85 THR A CA 1
ATOM 636 C C . THR A 1 85 ? -1.596 7.681 -10.248 1.00 81.81 85 THR A C 1
ATOM 638 O O . THR A 1 85 ? -0.985 6.712 -9.793 1.00 81.81 85 THR A O 1
ATOM 641 N N . GLN A 1 86 ? -1.590 7.986 -11.544 1.00 72.81 86 GLN A N 1
ATOM 642 C CA . GLN A 1 86 ? -0.703 7.375 -12.540 1.00 72.81 86 GLN A CA 1
ATOM 643 C C . GLN A 1 86 ? 0.446 8.318 -12.915 1.00 72.81 86 GLN A C 1
ATOM 645 O O . GLN A 1 86 ? 1.296 7.978 -13.728 1.00 72.81 86 GLN A O 1
ATOM 650 N N . GLN A 1 87 ? 0.457 9.514 -12.327 1.00 63.88 87 GLN A N 1
ATOM 651 C CA . GLN A 1 87 ? 1.477 10.543 -12.457 1.00 63.88 87 GLN A CA 1
ATOM 652 C C . GLN A 1 87 ? 2.024 10.860 -11.062 1.00 63.88 87 GLN A C 1
ATOM 654 O O . GLN A 1 87 ? 1.294 10.696 -10.079 1.00 63.88 87 GLN A O 1
ATOM 659 N N . PRO A 1 88 ? 3.293 11.284 -10.946 1.00 52.69 88 PRO A N 1
ATOM 660 C CA . PRO A 1 88 ? 3.833 11.736 -9.673 1.00 52.69 88 PRO A CA 1
ATOM 661 C C . PRO A 1 88 ? 2.964 12.896 -9.158 1.00 52.69 88 PRO A C 1
ATOM 663 O O . PRO A 1 88 ? 2.423 13.646 -9.979 1.00 52.69 88 PRO A O 1
ATOM 666 N N . PRO A 1 89 ? 2.788 13.044 -7.832 1.00 47.53 89 PRO A N 1
ATOM 667 C CA . PRO A 1 89 ? 2.061 14.187 -7.294 1.00 47.53 89 PRO A CA 1
ATOM 668 C C . PRO A 1 89 ? 2.683 15.490 -7.830 1.00 47.53 89 PRO A C 1
ATOM 670 O O . PRO A 1 89 ? 3.905 15.540 -8.013 1.00 47.53 89 PRO A O 1
A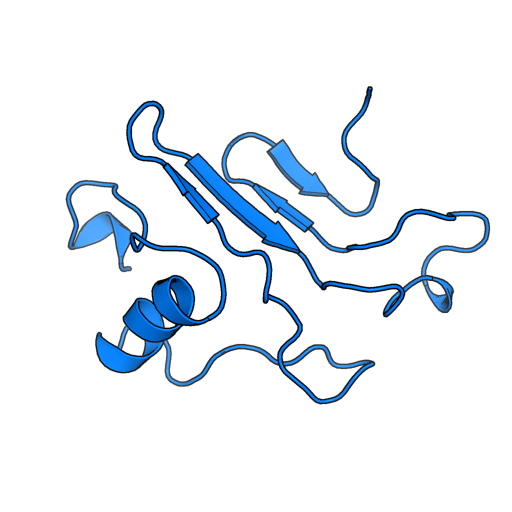TOM 673 N N . PRO A 1 90 ? 1.867 16.517 -8.138 1.00 43.28 90 PRO A N 1
ATOM 674 C CA . PRO A 1 90 ? 2.396 17.805 -8.566 1.00 43.28 90 PRO A CA 1
ATOM 675 C C . PRO A 1 90 ? 3.347 18.377 -7.495 1.00 43.28 90 PRO A C 1
ATOM 677 O O . PRO A 1 90 ? 3.192 18.032 -6.319 1.00 43.28 90 PRO A O 1
ATOM 680 N N . PRO A 1 91 ? 4.340 19.191 -7.904 1.00 46.56 91 PRO A N 1
ATOM 681 C CA . PRO A 1 91 ? 5.323 19.784 -6.997 1.00 46.56 91 PRO A CA 1
ATOM 682 C C . PRO A 1 91 ? 4.695 20.684 -5.928 1.00 46.56 91 PRO A C 1
ATOM 684 O O . PRO A 1 91 ? 3.625 21.279 -6.198 1.00 46.56 91 PRO A O 1
#